Protein AF-A0A914QR48-F1 (afdb_monomer_lite)

Secondary structure (DSSP, 8-state):
-HHHHHHHHHHHHHHHTT--HHHHHHHHHHHHHH-GGGGSHHHHHHHHHHHHHHHHHHHHHGGGS-HHHHHHHHHHHHHHHHHHHHHHHHTSS-HHHHHHHHHHHHHHHT-

Radius of gyration: 13.58 Å; chains: 1; bounding box: 36×28×34 Å

Structure (mmCIF, N/CA/C/O backbone):
data_AF-A0A914QR48-F1
#
_entry.id   AF-A0A914QR48-F1
#
loop_
_atom_site.gro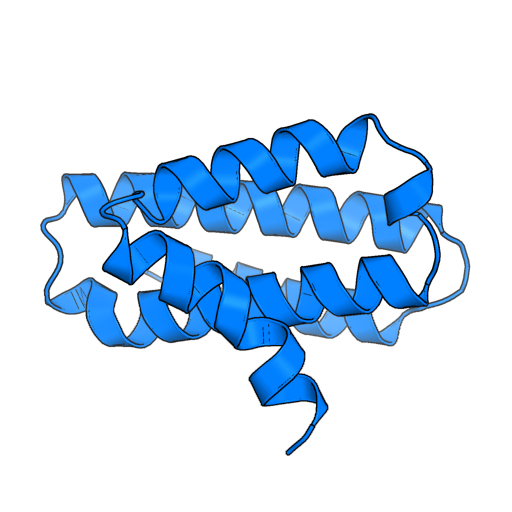up_PDB
_atom_site.id
_atom_site.type_symbol
_atom_site.label_atom_id
_atom_site.label_alt_id
_atom_site.label_comp_id
_atom_site.label_asym_id
_atom_site.label_entity_id
_atom_site.label_seq_id
_atom_site.pdbx_PDB_ins_code
_atom_site.Cartn_x
_atom_site.Cartn_y
_atom_site.Cartn_z
_atom_site.occupancy
_atom_site.B_iso_or_equiv
_atom_site.auth_seq_id
_atom_site.auth_comp_id
_atom_site.auth_asym_id
_atom_site.auth_atom_id
_atom_site.pdbx_PDB_model_num
ATOM 1 N N . MET A 1 1 ? -3.676 15.716 -10.922 1.00 49.81 1 MET A N 1
ATOM 2 C CA . MET A 1 1 ? -5.093 15.298 -10.796 1.00 49.81 1 MET A CA 1
ATOM 3 C C . MET A 1 1 ? -5.329 13.871 -11.302 1.00 49.81 1 MET A C 1
ATOM 5 O O . MET A 1 1 ? -5.950 13.108 -10.580 1.00 49.81 1 MET A O 1
ATOM 9 N N . SER A 1 2 ? -4.799 13.461 -12.466 1.00 61.50 2 SER A N 1
ATOM 10 C CA . SER A 1 2 ? -4.981 12.094 -13.006 1.00 61.50 2 SER A CA 1
ATOM 11 C C . SER A 1 2 ? -4.343 10.977 -12.163 1.00 61.50 2 SER A C 1
ATOM 13 O O . SER A 1 2 ? -4.967 9.944 -11.944 1.00 61.50 2 SER A O 1
ATOM 15 N N . GLU A 1 3 ? -3.131 11.182 -11.640 1.00 60.22 3 GLU A N 1
ATOM 16 C CA . GLU A 1 3 ? -2.409 10.148 -10.874 1.00 60.22 3 GLU A CA 1
ATOM 17 C C . GLU A 1 3 ? -3.015 9.861 -9.496 1.00 60.22 3 GLU A C 1
ATOM 19 O O . GLU A 1 3 ? -2.954 8.732 -9.018 1.00 60.22 3 GLU A O 1
ATOM 24 N N . GLN A 1 4 ? -3.633 10.866 -8.868 1.00 60.97 4 GLN A N 1
ATOM 25 C CA . GLN A 1 4 ? -4.330 10.703 -7.589 1.00 60.97 4 GLN A CA 1
ATOM 26 C C . GLN A 1 4 ? -5.573 9.830 -7.742 1.00 60.97 4 GLN A C 1
ATOM 28 O O . GLN A 1 4 ? -5.759 8.915 -6.950 1.00 60.97 4 GLN A O 1
ATOM 33 N N . ILE A 1 5 ? -6.370 10.071 -8.788 1.00 68.56 5 ILE A N 1
ATOM 34 C CA . ILE A 1 5 ? -7.561 9.269 -9.096 1.00 68.56 5 ILE A CA 1
ATOM 35 C C . ILE A 1 5 ? -7.155 7.827 -9.417 1.00 68.56 5 ILE A C 1
ATOM 37 O O . ILE A 1 5 ? -7.761 6.885 -8.913 1.00 68.56 5 ILE A O 1
ATOM 41 N N . ALA A 1 6 ? -6.089 7.650 -10.206 1.00 73.06 6 ALA A N 1
ATOM 42 C CA . ALA A 1 6 ? -5.558 6.327 -10.519 1.00 73.06 6 ALA A CA 1
ATOM 43 C C . ALA A 1 6 ? -5.085 5.577 -9.260 1.00 73.06 6 ALA A C 1
ATOM 45 O O . ALA A 1 6 ? -5.274 4.375 -9.163 1.00 73.06 6 ALA A O 1
ATOM 46 N N . ALA A 1 7 ? -4.513 6.267 -8.276 1.00 76.62 7 ALA A N 1
ATOM 47 C CA . ALA A 1 7 ? -4.026 5.640 -7.052 1.00 76.62 7 ALA A CA 1
ATOM 48 C C . ALA A 1 7 ? -5.115 5.358 -6.001 1.00 76.62 7 ALA A C 1
ATOM 50 O O . ALA A 1 7 ? -4.919 4.494 -5.148 1.00 76.62 7 ALA A O 1
ATOM 51 N N . SER A 1 8 ? -6.234 6.090 -6.029 1.00 82.00 8 SER A N 1
ATOM 52 C CA . SER A 1 8 ? -7.258 6.035 -4.978 1.00 82.00 8 SER A CA 1
ATOM 53 C C . SER A 1 8 ? -8.443 5.128 -5.299 1.00 82.00 8 SER A C 1
ATOM 55 O O . SER A 1 8 ? -9.082 4.642 -4.369 1.00 82.00 8 SER A O 1
ATOM 57 N N . TRP A 1 9 ? -8.757 4.883 -6.578 1.00 86.38 9 TRP A N 1
ATOM 58 C CA . TRP A 1 9 ? -9.992 4.172 -6.941 1.00 86.38 9 TRP A CA 1
ATOM 59 C C . TRP A 1 9 ? -10.051 2.750 -6.368 1.00 86.38 9 TRP A C 1
ATOM 61 O O . TRP A 1 9 ? -11.088 2.364 -5.840 1.00 86.38 9 TRP A O 1
ATOM 71 N N . LEU A 1 10 ? -8.952 1.985 -6.415 1.00 85.69 10 LEU A N 1
ATOM 72 C CA . LEU A 1 10 ? -8.941 0.606 -5.920 1.00 85.69 10 LEU A CA 1
ATOM 73 C C . LEU A 1 10 ? -9.115 0.546 -4.390 1.00 85.69 10 LEU A C 1
ATOM 75 O O . LEU A 1 10 ? -10.030 -0.143 -3.941 1.00 85.69 10 LEU A O 1
ATOM 79 N N . PRO A 1 11 ? -8.346 1.304 -3.577 1.00 87.62 11 PRO A N 1
ATOM 80 C CA . PRO A 1 11 ? -8.609 1.417 -2.142 1.00 87.62 11 PRO A CA 1
ATOM 81 C C . PRO A 1 11 ? -10.040 1.852 -1.806 1.00 87.62 11 PRO A C 1
ATOM 83 O O . PRO A 1 11 ? -10.638 1.296 -0.886 1.00 87.62 11 PRO A O 1
ATOM 86 N N . MET A 1 12 ? -10.602 2.808 -2.554 1.00 88.06 12 MET A N 1
ATOM 87 C CA . MET A 1 12 ? -11.969 3.288 -2.334 1.00 88.06 12 MET A CA 1
ATOM 88 C C . MET A 1 12 ? -13.011 2.205 -2.629 1.00 88.06 12 MET A C 1
ATOM 90 O O . MET A 1 12 ? -13.845 1.933 -1.773 1.00 88.06 12 MET A O 1
ATOM 94 N N . ILE A 1 13 ? -12.920 1.520 -3.774 1.00 89.19 13 ILE A N 1
ATOM 95 C CA . ILE A 1 13 ? -13.840 0.423 -4.115 1.00 89.19 13 ILE A CA 1
ATOM 96 C C . ILE A 1 13 ? -13.747 -0.708 -3.091 1.00 89.19 13 ILE A C 1
ATOM 98 O O . ILE A 1 13 ? -14.774 -1.247 -2.681 1.00 89.19 13 ILE A O 1
ATOM 102 N N . CYS A 1 14 ? -12.537 -1.072 -2.657 1.00 89.00 14 CYS A N 1
ATOM 103 C CA . CYS A 1 14 ? -12.355 -2.083 -1.619 1.00 89.00 14 CYS A CA 1
ATOM 104 C C . CYS A 1 14 ? -13.056 -1.675 -0.317 1.00 89.00 14 CYS A C 1
ATOM 106 O O . CYS A 1 14 ? -13.803 -2.479 0.239 1.00 89.00 14 CYS A O 1
ATOM 108 N N . LYS A 1 15 ? -12.875 -0.423 0.122 1.00 85.69 15 LYS A N 1
ATOM 109 C CA . LYS A 1 15 ? -13.525 0.131 1.318 1.00 85.69 15 LYS A CA 1
ATOM 110 C C . LYS A 1 15 ? -15.051 0.090 1.197 1.00 85.69 15 LYS A C 1
ATOM 112 O O . LYS A 1 15 ? -15.708 -0.429 2.097 1.00 85.69 15 LYS A O 1
ATOM 117 N N . ASP A 1 16 ? -15.597 0.540 0.069 1.00 88.81 16 ASP A N 1
ATOM 118 C CA . ASP A 1 16 ? -17.043 0.541 -0.202 1.00 88.81 16 ASP A CA 1
ATOM 119 C C . ASP A 1 16 ? -17.625 -0.880 -0.298 1.00 88.81 16 ASP A C 1
ATOM 121 O O . ASP A 1 16 ? -18.779 -1.114 0.052 1.00 88.81 16 ASP A O 1
ATOM 125 N N . SER A 1 17 ? -16.808 -1.851 -0.713 1.00 89.44 17 SER A N 1
ATOM 126 C CA . SER A 1 17 ? -17.172 -3.274 -0.782 1.00 89.44 17 SER A CA 1
ATOM 127 C C . SER A 1 17 ? -17.011 -4.012 0.555 1.00 89.44 17 SER A C 1
ATOM 129 O O . SER A 1 17 ? -17.193 -5.227 0.608 1.00 89.44 17 SER A O 1
ATOM 131 N N . GLY A 1 18 ? -16.629 -3.320 1.633 1.00 87.44 18 GLY A N 1
ATOM 132 C CA . GLY A 1 18 ? -16.400 -3.922 2.950 1.00 87.44 18 GLY A CA 1
ATOM 133 C C . GLY A 1 18 ? -15.089 -4.709 3.076 1.00 87.44 18 GLY A C 1
ATOM 134 O O . GLY A 1 18 ? -14.878 -5.398 4.074 1.00 87.44 18 GLY A O 1
ATOM 135 N N . ILE A 1 19 ? -14.187 -4.611 2.097 1.00 87.81 19 ILE A N 1
ATOM 136 C CA . ILE A 1 19 ? -12.848 -5.197 2.180 1.00 87.81 19 ILE A CA 1
ATOM 137 C C . ILE A 1 19 ? -12.005 -4.306 3.092 1.00 87.81 19 ILE A C 1
ATOM 139 O O . ILE A 1 19 ? -11.809 -3.118 2.827 1.00 87.81 19 ILE A O 1
ATOM 143 N N . SER A 1 20 ? -11.475 -4.886 4.169 1.00 85.94 20 SER A N 1
ATOM 144 C CA . SER A 1 20 ? -10.624 -4.138 5.090 1.00 85.94 20 SER A CA 1
ATOM 145 C C . SER A 1 20 ? -9.322 -3.705 4.409 1.00 85.94 20 SER A C 1
ATOM 147 O O . SER A 1 20 ? -8.729 -4.441 3.615 1.00 85.94 20 SER A O 1
ATOM 149 N N . LEU A 1 21 ? -8.824 -2.519 4.770 1.00 84.56 21 LEU A N 1
ATOM 150 C CA . LEU A 1 21 ? -7.522 -2.031 4.301 1.00 84.56 21 LEU A CA 1
ATOM 151 C C . LEU A 1 21 ? -6.394 -3.026 4.626 1.00 84.56 21 LEU A C 1
ATOM 153 O O . LEU A 1 21 ? -5.487 -3.208 3.821 1.00 84.56 21 LEU A O 1
ATOM 157 N N . ALA A 1 22 ? -6.480 -3.729 5.760 1.00 84.94 22 ALA A N 1
ATOM 158 C CA . ALA A 1 22 ? -5.527 -4.772 6.135 1.00 84.94 22 ALA A CA 1
ATOM 159 C C . ALA A 1 22 ? -5.512 -5.945 5.139 1.00 84.9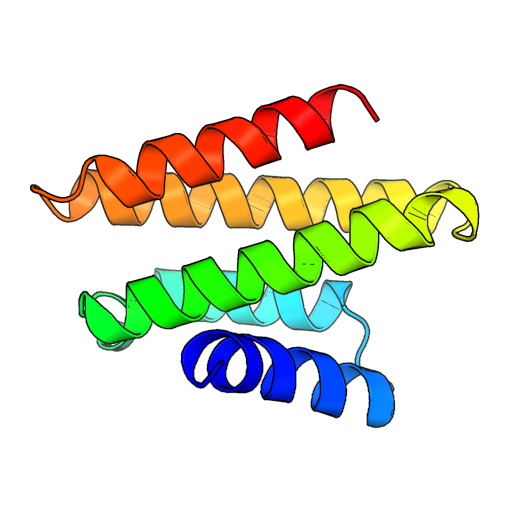4 22 ALA A C 1
ATOM 161 O O . ALA A 1 22 ? -4.436 -6.433 4.786 1.00 84.94 22 ALA A O 1
ATOM 162 N N . ALA A 1 23 ? -6.687 -6.383 4.672 1.00 87.19 23 ALA A N 1
ATOM 163 C CA . ALA A 1 23 ? -6.806 -7.436 3.666 1.00 87.19 23 ALA A CA 1
ATOM 164 C C . ALA A 1 23 ? -6.256 -6.972 2.311 1.00 87.19 23 ALA A C 1
ATOM 166 O O . ALA A 1 23 ? -5.475 -7.689 1.688 1.00 87.19 23 ALA A O 1
ATOM 167 N N . LEU A 1 24 ? -6.581 -5.744 1.893 1.00 88.12 24 LEU A N 1
ATOM 168 C CA . LEU A 1 24 ? -6.042 -5.155 0.666 1.00 88.12 24 LEU A CA 1
ATOM 169 C C . LEU A 1 24 ? -4.505 -5.087 0.696 1.00 88.12 24 LEU A C 1
ATOM 171 O O . LEU A 1 24 ? -3.850 -5.554 -0.233 1.00 88.12 24 LEU A O 1
ATOM 175 N N . LEU A 1 25 ? -3.925 -4.560 1.779 1.00 87.75 25 LEU A N 1
ATOM 176 C CA . LEU A 1 25 ? -2.472 -4.480 1.962 1.00 87.75 25 LEU A CA 1
ATOM 177 C C . LEU A 1 25 ? -1.814 -5.865 1.921 1.00 87.75 25 LEU A C 1
ATOM 179 O O . LEU A 1 25 ? -0.760 -6.026 1.308 1.00 87.75 25 LEU A O 1
ATOM 183 N N . HIS A 1 26 ? -2.447 -6.867 2.536 1.00 86.00 26 HIS A N 1
ATOM 184 C CA . HIS A 1 26 ? -1.959 -8.242 2.509 1.00 86.00 26 HIS A CA 1
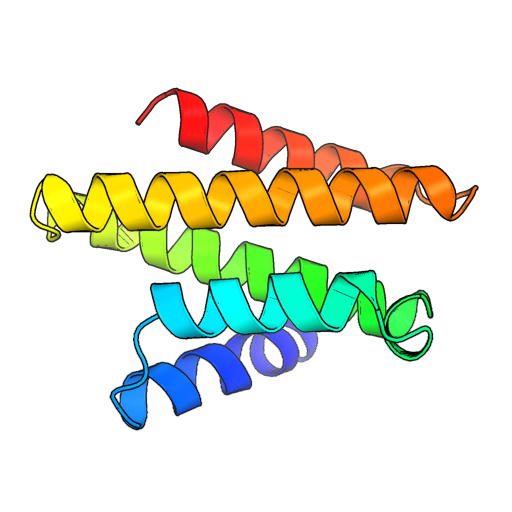ATOM 185 C C . HIS A 1 26 ? -1.918 -8.817 1.086 1.00 86.00 26 HIS A C 1
ATOM 187 O O . HIS A 1 26 ? -0.897 -9.388 0.702 1.00 86.00 26 HIS A O 1
ATOM 193 N N . HIS A 1 27 ? -2.979 -8.624 0.297 1.00 85.81 27 HIS A N 1
ATOM 194 C CA . HIS A 1 27 ? -3.021 -9.077 -1.094 1.00 85.81 27 HIS A CA 1
ATOM 195 C C . HIS A 1 27 ? -1.990 -8.360 -1.964 1.00 85.81 27 HIS A C 1
ATOM 197 O O . HIS A 1 27 ? -1.233 -9.022 -2.666 1.00 85.81 27 HIS A O 1
ATOM 203 N N . ILE A 1 28 ? -1.888 -7.029 -1.865 1.00 85.12 28 ILE A N 1
ATOM 204 C CA . ILE A 1 28 ? -0.879 -6.258 -2.609 1.00 85.12 28 ILE A CA 1
ATOM 205 C C . ILE A 1 28 ? 0.521 -6.796 -2.305 1.00 85.12 28 ILE A C 1
ATOM 207 O O . ILE A 1 28 ? 1.303 -7.031 -3.219 1.00 85.12 28 ILE A O 1
ATOM 211 N N . GLN A 1 29 ? 0.837 -7.026 -1.030 1.00 83.31 29 GLN A N 1
ATOM 212 C CA . GLN A 1 29 ? 2.146 -7.526 -0.624 1.00 83.31 29 GLN A CA 1
ATOM 213 C C . GLN A 1 29 ? 2.443 -8.937 -1.161 1.00 83.31 29 GLN A C 1
ATOM 215 O O . GLN A 1 29 ? 3.589 -9.219 -1.520 1.00 83.31 29 GLN A O 1
ATOM 220 N N . ALA A 1 30 ? 1.439 -9.819 -1.195 1.00 83.62 30 ALA A N 1
ATOM 221 C CA . ALA A 1 30 ? 1.580 -11.185 -1.693 1.00 83.62 30 ALA A CA 1
ATOM 222 C C . ALA A 1 30 ? 1.813 -11.219 -3.212 1.00 83.62 30 ALA A C 1
ATOM 224 O O . ALA A 1 30 ? 2.786 -11.822 -3.666 1.00 83.62 30 ALA A O 1
ATOM 225 N N . GLU A 1 31 ? 0.975 -10.512 -3.972 1.00 81.56 31 GLU A N 1
ATOM 226 C CA . GLU A 1 31 ? 1.029 -10.462 -5.439 1.00 81.56 31 GLU A CA 1
ATOM 227 C C . GLU A 1 31 ? 2.301 -9.768 -5.934 1.00 81.56 31 GLU A C 1
ATOM 229 O O . GLU A 1 31 ? 2.988 -10.246 -6.839 1.00 81.56 31 GLU A O 1
ATOM 234 N N . PHE A 1 32 ? 2.675 -8.663 -5.284 1.00 76.81 32 PHE A N 1
ATOM 235 C CA . PHE A 1 32 ? 3.812 -7.842 -5.690 1.00 76.81 32 PHE A CA 1
ATOM 236 C C . PHE A 1 32 ? 5.152 -8.590 -5.666 1.00 76.81 32 PHE A C 1
ATOM 238 O O . PHE A 1 32 ? 6.034 -8.308 -6.474 1.00 76.81 32 PHE A O 1
ATOM 245 N N . ARG A 1 33 ? 5.324 -9.557 -4.757 1.00 72.06 33 ARG A N 1
ATOM 246 C CA . ARG A 1 33 ? 6.571 -10.334 -4.665 1.00 72.06 33 ARG A CA 1
ATOM 247 C C . ARG A 1 33 ? 6.710 -11.387 -5.760 1.00 72.06 33 ARG A C 1
ATOM 249 O O . ARG A 1 33 ? 7.837 -11.747 -6.098 1.00 72.06 33 ARG A O 1
ATOM 256 N N . GLN A 1 34 ? 5.596 -11.914 -6.255 1.00 78.06 34 GLN A N 1
ATOM 257 C CA . GLN A 1 34 ? 5.594 -13.117 -7.086 1.00 78.06 34 GLN A CA 1
ATOM 258 C C . GLN A 1 34 ? 5.429 -12.805 -8.572 1.00 78.06 34 GLN A C 1
ATOM 260 O O . GLN A 1 34 ? 6.030 -13.496 -9.392 1.00 78.06 34 GLN A O 1
ATOM 265 N N . ASP A 1 35 ? 4.667 -11.767 -8.922 1.00 82.06 35 ASP A N 1
ATOM 266 C CA . ASP A 1 35 ? 4.323 -11.479 -10.314 1.00 82.06 35 ASP A CA 1
ATOM 267 C C . ASP A 1 35 ? 5.282 -10.445 -10.959 1.00 82.06 35 ASP A C 1
ATOM 269 O O . ASP A 1 35 ? 5.330 -9.281 -10.537 1.00 82.06 35 ASP A O 1
ATOM 273 N N . PRO A 1 36 ? 6.037 -10.824 -12.016 1.00 80.75 36 PRO A N 1
ATOM 274 C CA . PRO A 1 36 ? 6.905 -9.918 -12.770 1.00 80.75 36 PRO A CA 1
ATOM 275 C C . PRO A 1 36 ? 6.193 -8.704 -13.380 1.00 80.75 36 PRO A C 1
ATOM 277 O O . PRO A 1 36 ? 6.852 -7.697 -13.644 1.00 80.75 36 PRO A O 1
ATOM 280 N N . PHE A 1 37 ? 4.875 -8.764 -13.594 1.00 83.38 37 PHE A N 1
ATOM 281 C CA . PHE A 1 37 ? 4.062 -7.644 -14.079 1.00 83.38 37 PHE A CA 1
ATOM 282 C C . PHE A 1 37 ? 4.308 -6.361 -13.273 1.00 83.38 37 PHE A C 1
ATOM 284 O O . PHE A 1 37 ? 4.461 -5.265 -13.836 1.00 83.38 37 PHE A O 1
ATOM 291 N N . TRP A 1 38 ? 4.426 -6.505 -11.951 1.00 79.31 38 TRP A N 1
ATOM 292 C CA . TRP A 1 38 ? 4.605 -5.385 -11.034 1.00 79.31 38 TRP A CA 1
ATOM 293 C C . TRP A 1 38 ? 6.012 -4.787 -11.033 1.00 79.31 38 TRP A C 1
ATOM 295 O O . TRP A 1 38 ? 6.204 -3.686 -10.519 1.00 79.31 38 TRP A O 1
ATOM 305 N N . ARG A 1 39 ? 6.985 -5.462 -11.654 1.00 76.81 39 ARG A N 1
ATOM 306 C CA . ARG A 1 39 ? 8.363 -4.971 -11.808 1.00 76.81 39 ARG A CA 1
ATOM 307 C C . ARG A 1 39 ? 8.524 -4.020 -12.992 1.00 76.81 39 ARG A C 1
ATOM 309 O O . ARG A 1 39 ? 9.623 -3.577 -13.281 1.00 76.81 39 ARG A O 1
ATOM 316 N N . SER A 1 40 ? 7.463 -3.693 -13.726 1.00 82.94 40 SER A N 1
ATOM 317 C CA . SER A 1 40 ? 7.558 -2.614 -14.712 1.00 82.94 40 SER A CA 1
ATOM 318 C C . SER A 1 40 ? 7.509 -1.247 -14.003 1.00 82.94 40 SER A C 1
ATOM 320 O O . SER A 1 40 ? 6.677 -1.061 -13.110 1.00 82.94 40 SER A O 1
ATOM 322 N N . PRO A 1 41 ? 8.325 -0.247 -14.401 1.00 79.75 41 PRO A N 1
ATOM 323 C CA . PRO A 1 41 ? 8.385 1.045 -13.706 1.00 79.75 41 PRO A CA 1
ATOM 324 C C . PRO A 1 41 ? 7.022 1.732 -13.542 1.00 79.75 41 PRO A C 1
ATOM 326 O O . PRO A 1 41 ? 6.739 2.335 -12.510 1.00 79.75 41 PRO A O 1
ATOM 329 N N . ARG A 1 42 ? 6.142 1.602 -14.543 1.00 82.56 42 ARG A N 1
ATOM 330 C CA . ARG A 1 42 ? 4.792 2.178 -14.511 1.00 82.56 42 ARG A CA 1
ATOM 331 C C . ARG A 1 42 ? 3.894 1.510 -13.466 1.00 82.56 42 ARG A C 1
ATOM 333 O O . ARG A 1 42 ? 3.172 2.216 -12.767 1.00 82.56 42 ARG A O 1
ATOM 340 N N . GLN A 1 43 ? 3.935 0.182 -13.354 1.00 84.06 43 GLN A N 1
ATOM 341 C CA . GLN A 1 43 ? 3.110 -0.547 -12.386 1.00 84.06 43 GLN A CA 1
ATOM 342 C C . GLN A 1 43 ? 3.649 -0.406 -10.965 1.00 84.06 43 GLN A C 1
ATOM 344 O O . GLN A 1 43 ? 2.881 -0.220 -10.022 1.00 84.06 43 GLN A O 1
ATOM 349 N N . LEU A 1 44 ? 4.973 -0.374 -10.822 1.00 79.81 44 LEU A N 1
ATOM 350 C CA . LEU A 1 44 ? 5.622 -0.055 -9.560 1.00 79.81 44 LEU A CA 1
ATOM 351 C C . LEU A 1 44 ? 5.216 1.340 -9.065 1.00 79.81 44 LEU A C 1
ATOM 353 O O . LEU A 1 44 ? 4.809 1.500 -7.916 1.00 79.81 44 LEU A O 1
ATOM 357 N N . GLN A 1 45 ? 5.236 2.345 -9.946 1.00 81.25 45 GLN A N 1
ATOM 358 C CA . GLN A 1 45 ? 4.794 3.700 -9.611 1.00 81.25 45 GLN A CA 1
ATOM 359 C C . GLN A 1 45 ? 3.317 3.745 -9.193 1.00 81.25 45 GLN A C 1
ATOM 361 O O . GLN A 1 45 ? 2.961 4.478 -8.267 1.00 81.25 45 GLN A O 1
ATOM 366 N N . TYR A 1 46 ? 2.464 2.951 -9.845 1.00 84.44 46 TYR A N 1
ATOM 367 C CA . TYR A 1 46 ? 1.057 2.816 -9.478 1.00 84.44 46 TYR A CA 1
ATOM 368 C C . TYR A 1 46 ? 0.893 2.268 -8.055 1.00 84.44 46 TYR A C 1
ATOM 370 O O . TYR A 1 46 ? 0.225 2.906 -7.238 1.00 84.44 46 TYR A O 1
ATOM 378 N N . ILE A 1 47 ? 1.552 1.150 -7.722 1.00 85.50 47 ILE A N 1
ATOM 379 C CA . ILE A 1 47 ? 1.482 0.576 -6.369 1.00 85.50 47 ILE A CA 1
ATOM 380 C C . ILE A 1 47 ? 2.039 1.554 -5.336 1.00 85.50 47 ILE A C 1
ATOM 382 O O . ILE A 1 47 ? 1.435 1.730 -4.281 1.00 85.50 47 ILE A O 1
ATOM 386 N N . ILE A 1 48 ? 3.148 2.233 -5.631 1.00 84.25 48 ILE A N 1
ATOM 387 C CA . ILE A 1 48 ? 3.727 3.227 -4.720 1.00 84.25 48 ILE A CA 1
ATOM 388 C C . ILE A 1 48 ? 2.733 4.359 -4.448 1.00 84.25 48 ILE A C 1
ATOM 390 O O . ILE A 1 48 ? 2.571 4.776 -3.301 1.00 84.25 48 ILE A O 1
ATOM 394 N N . ASN A 1 49 ? 2.044 4.860 -5.473 1.00 85.38 49 ASN A N 1
ATOM 395 C CA . ASN A 1 49 ? 1.053 5.918 -5.292 1.00 85.38 49 ASN A CA 1
ATOM 396 C C . ASN A 1 49 ? -0.169 5.426 -4.505 1.00 85.38 49 ASN A C 1
ATOM 398 O O . ASN A 1 49 ? -0.666 6.154 -3.644 1.00 85.38 49 ASN A O 1
ATOM 402 N N . MET A 1 50 ? -0.614 4.193 -4.747 1.00 87.69 50 MET A N 1
ATOM 403 C CA . MET A 1 50 ? -1.695 3.560 -3.991 1.00 87.69 50 MET A CA 1
ATOM 404 C C . MET A 1 50 ? -1.315 3.358 -2.516 1.00 87.69 50 MET A C 1
ATOM 406 O O . MET A 1 50 ? -2.090 3.700 -1.627 1.00 87.69 50 MET A O 1
ATOM 410 N N . ALA A 1 51 ? -0.100 2.885 -2.238 1.00 86.75 51 ALA A N 1
ATOM 411 C CA . ALA A 1 51 ? 0.422 2.739 -0.883 1.00 86.75 51 ALA A CA 1
ATOM 412 C C . ALA A 1 51 ? 0.466 4.094 -0.157 1.00 86.75 51 ALA A C 1
ATOM 414 O O . ALA A 1 51 ? -0.055 4.215 0.947 1.00 86.75 51 ALA A O 1
ATOM 415 N N . LYS A 1 52 ? 0.972 5.150 -0.814 1.00 85.06 52 LYS A N 1
ATOM 416 C CA . LYS A 1 52 ? 0.952 6.525 -0.277 1.00 85.06 52 LYS A CA 1
ATOM 417 C C . LYS A 1 52 ? -0.462 7.010 0.043 1.00 85.06 52 LYS A C 1
ATOM 419 O O . LYS A 1 52 ? -0.650 7.706 1.037 1.00 85.06 52 LYS A O 1
ATOM 424 N N . PHE A 1 53 ? -1.442 6.681 -0.797 1.00 87.00 53 PHE A N 1
ATOM 425 C CA . PHE A 1 53 ? -2.841 7.016 -0.538 1.00 87.00 53 PHE A CA 1
ATOM 426 C C . PHE A 1 53 ? -3.355 6.304 0.718 1.00 87.00 53 PHE A C 1
ATOM 428 O O . PHE A 1 53 ? -3.874 6.966 1.612 1.00 87.00 53 PHE A O 1
ATOM 435 N N . ILE A 1 54 ? -3.137 4.989 0.821 1.00 87.06 54 ILE A N 1
ATOM 436 C CA . ILE A 1 54 ? -3.533 4.192 1.991 1.00 87.06 54 ILE A CA 1
ATOM 437 C C . ILE A 1 54 ? -2.873 4.725 3.268 1.00 87.06 54 ILE A C 1
ATOM 439 O O . ILE A 1 54 ? -3.543 4.860 4.288 1.00 87.06 54 ILE A O 1
ATOM 443 N N . PHE A 1 55 ? -1.586 5.085 3.218 1.00 86.75 55 PHE A N 1
ATOM 444 C CA . PHE A 1 55 ? -0.886 5.648 4.375 1.00 86.75 55 PHE A CA 1
ATOM 445 C C . PHE A 1 55 ? -1.480 6.982 4.796 1.00 86.75 55 PHE A C 1
ATOM 447 O O . PHE A 1 55 ? -1.717 7.182 5.979 1.00 86.75 55 PHE A O 1
ATOM 454 N N . LYS A 1 56 ? -1.791 7.872 3.851 1.00 85.31 56 LYS A N 1
ATOM 455 C CA . LYS A 1 56 ? -2.463 9.137 4.173 1.00 85.31 56 LYS A CA 1
ATOM 456 C C . LYS A 1 56 ? -3.846 8.921 4.784 1.00 85.31 56 LYS A C 1
ATOM 458 O O . LYS A 1 56 ? -4.170 9.599 5.753 1.00 85.31 56 LYS A O 1
ATOM 463 N N . ASP A 1 57 ? -4.636 7.989 4.251 1.00 85.38 57 ASP A N 1
ATOM 464 C CA . ASP A 1 57 ? -5.952 7.647 4.813 1.00 85.38 57 ASP A CA 1
ATOM 465 C C . ASP A 1 57 ? -5.800 7.137 6.254 1.00 85.38 57 ASP A C 1
ATOM 467 O O . ASP A 1 57 ? -6.440 7.649 7.171 1.00 85.38 57 ASP A O 1
ATOM 471 N N . PHE A 1 58 ? -4.850 6.224 6.485 1.00 87.12 58 PHE A N 1
ATOM 472 C CA . PHE A 1 58 ? -4.521 5.736 7.823 1.00 87.12 58 PHE A CA 1
ATOM 473 C C . PHE A 1 58 ? -4.080 6.860 8.767 1.00 87.12 58 PHE A C 1
ATOM 475 O O . PHE A 1 58 ? -4.616 6.970 9.864 1.00 87.12 58 PHE A O 1
ATOM 482 N N . MET A 1 59 ? -3.154 7.725 8.348 1.00 85.50 59 MET A N 1
ATOM 483 C CA . MET A 1 59 ? -2.657 8.837 9.166 1.00 85.50 59 MET A CA 1
ATOM 484 C C . MET A 1 59 ? -3.769 9.797 9.597 1.00 85.50 59 MET A C 1
ATOM 486 O O . MET A 1 59 ? -3.711 10.340 10.701 1.00 85.50 59 MET A O 1
ATOM 490 N N . ASN A 1 60 ? -4.777 9.991 8.745 1.00 87.50 60 ASN A N 1
ATOM 491 C CA . ASN A 1 60 ? -5.922 10.853 9.026 1.00 87.50 60 ASN A CA 1
ATOM 492 C C . ASN A 1 60 ? -6.935 10.194 9.976 1.00 87.50 60 ASN A C 1
ATOM 494 O O . ASN A 1 60 ? -7.550 10.882 10.795 1.00 87.50 60 ASN A O 1
ATOM 498 N N . ASP A 1 61 ? -7.109 8.874 9.883 1.00 86.88 61 ASP A N 1
ATOM 499 C CA . ASP A 1 61 ? -8.154 8.146 10.608 1.00 86.88 61 ASP A CA 1
ATOM 500 C C . ASP A 1 61 ? -7.655 7.363 11.834 1.00 86.88 61 ASP A C 1
ATOM 502 O O . ASP A 1 61 ? -8.468 6.951 12.660 1.00 86.88 61 ASP A O 1
ATOM 506 N N . GLN A 1 62 ? -6.343 7.215 12.030 1.00 83.44 62 GLN A N 1
ATOM 507 C CA . GLN A 1 62 ? -5.734 6.435 13.121 1.00 83.44 62 GLN A CA 1
ATOM 508 C C . GLN A 1 62 ? -6.225 6.805 14.529 1.00 83.44 62 GLN A C 1
ATOM 510 O O . GLN A 1 62 ? -6.312 5.940 15.396 1.00 83.44 62 GLN A O 1
ATOM 515 N N . ASN A 1 63 ? -6.578 8.073 14.770 1.00 87.00 63 ASN A N 1
ATOM 516 C CA . ASN A 1 63 ? -7.066 8.544 16.072 1.00 87.00 63 ASN A CA 1
ATOM 517 C C . ASN A 1 63 ? -8.511 8.109 16.356 1.00 87.00 63 ASN A C 1
ATOM 519 O O . ASN A 1 63 ? -8.966 8.181 17.494 1.00 87.00 63 ASN A O 1
ATOM 523 N N . LYS A 1 64 ? -9.235 7.671 15.321 1.00 88.00 64 LYS A N 1
ATOM 524 C CA . LYS A 1 64 ? -10.603 7.145 15.403 1.00 88.00 64 LYS A CA 1
ATOM 525 C C . LYS A 1 64 ? -10.619 5.616 15.505 1.00 88.00 64 LYS A C 1
ATOM 527 O O . LYS A 1 64 ? -11.671 5.037 15.760 1.00 88.00 64 LYS A O 1
ATOM 532 N N . MET A 1 65 ? -9.478 4.963 15.278 1.00 87.50 65 MET A N 1
ATOM 533 C CA . MET A 1 65 ? -9.334 3.511 15.344 1.00 87.50 65 MET A CA 1
ATOM 534 C C . MET A 1 65 ? -9.077 3.060 16.782 1.00 87.50 65 MET A C 1
ATOM 536 O O . MET A 1 65 ? -8.425 3.753 17.565 1.00 87.50 65 MET A O 1
ATOM 540 N N . ASN A 1 66 ? -9.553 1.863 17.129 1.00 90.75 66 ASN A N 1
ATOM 541 C CA . ASN A 1 66 ? -9.134 1.233 18.376 1.00 90.75 66 ASN A CA 1
ATOM 542 C C . ASN A 1 66 ? -7.640 0.851 18.302 1.00 90.75 66 ASN A C 1
ATOM 544 O O . ASN A 1 66 ? -7.053 0.725 17.225 1.00 90.75 66 ASN A O 1
ATOM 548 N N . HIS A 1 67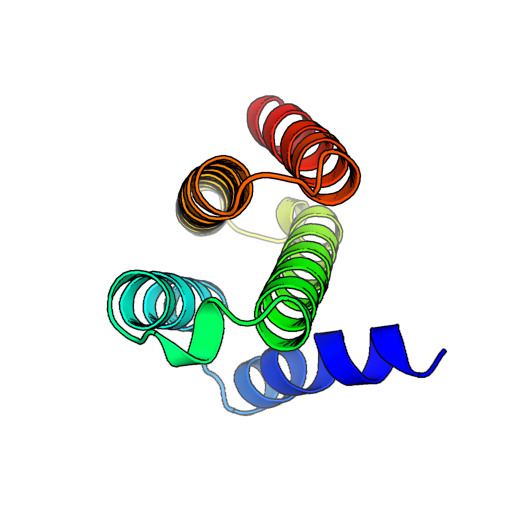 ? -7.017 0.666 19.467 1.00 87.31 67 HIS A N 1
ATOM 549 C CA . HIS A 1 67 ? -5.578 0.417 19.557 1.00 87.31 67 HIS A CA 1
ATOM 550 C C . HIS A 1 67 ? -5.132 -0.838 18.784 1.00 87.31 67 HIS A C 1
ATOM 552 O O . HIS A 1 67 ? -4.077 -0.829 18.153 1.00 87.31 67 HIS A O 1
ATOM 558 N N . SER A 1 68 ? -5.930 -1.908 18.832 1.00 88.31 68 SER A N 1
ATOM 559 C CA . SER A 1 68 ? -5.624 -3.182 18.173 1.00 88.31 68 SER A CA 1
ATOM 560 C C . SER A 1 68 ? -5.568 -3.023 16.653 1.00 88.31 68 SER A C 1
ATOM 562 O O . SER A 1 68 ? -4.551 -3.329 16.034 1.00 88.31 68 SER A O 1
ATOM 564 N N . ASP A 1 69 ? -6.623 -2.467 16.061 1.00 85.69 69 ASP A N 1
ATOM 565 C CA . ASP A 1 69 ? -6.740 -2.268 14.616 1.00 85.69 69 ASP A CA 1
ATOM 566 C C . ASP A 1 69 ? -5.689 -1.287 14.105 1.00 85.69 69 ASP A C 1
ATOM 568 O O . ASP A 1 69 ? -5.074 -1.522 13.063 1.00 85.69 69 ASP A O 1
ATOM 572 N N . ARG A 1 70 ? -5.409 -0.228 14.875 1.00 88.25 70 ARG A N 1
ATOM 573 C CA . ARG A 1 70 ? -4.336 0.721 14.566 1.00 88.25 70 ARG A CA 1
ATOM 574 C C . ARG A 1 70 ? -2.972 0.033 14.515 1.00 88.25 70 ARG A C 1
ATOM 576 O O . ARG A 1 70 ? -2.214 0.276 13.580 1.00 88.25 70 ARG A O 1
ATOM 583 N N . SER A 1 71 ? -2.667 -0.826 15.490 1.00 88.56 71 SER A N 1
ATOM 584 C CA . SER A 1 71 ? -1.398 -1.563 15.546 1.00 88.56 71 SER A CA 1
ATOM 585 C C . SER A 1 71 ? -1.254 -2.521 14.364 1.00 88.56 71 SER A C 1
ATOM 587 O O . SER A 1 71 ? -0.233 -2.507 13.680 1.00 88.56 71 SER A O 1
ATOM 589 N N . VAL A 1 72 ? -2.301 -3.300 14.069 1.00 89.00 72 VAL A N 1
ATOM 590 C CA . VAL A 1 72 ? -2.308 -4.239 12.937 1.00 89.00 72 VAL A CA 1
ATOM 591 C C . VAL A 1 72 ? -2.132 -3.498 11.613 1.00 89.00 72 VAL A C 1
ATOM 593 O O . VAL A 1 72 ? -1.325 -3.908 10.778 1.00 89.00 72 VAL A O 1
ATOM 596 N N . LEU A 1 73 ? -2.856 -2.395 11.404 1.00 87.62 73 LEU A N 1
ATOM 597 C CA . LEU A 1 73 ? -2.752 -1.642 10.157 1.00 87.62 73 LEU A CA 1
ATOM 598 C C . LEU A 1 73 ? -1.386 -0.965 10.018 1.00 87.62 73 LEU A C 1
ATOM 600 O O . LEU A 1 73 ? -0.801 -1.021 8.939 1.00 87.62 73 LEU A O 1
ATOM 604 N N . LYS A 1 74 ? -0.837 -0.409 11.108 1.00 89.38 74 LYS A N 1
ATOM 605 C CA . LYS A 1 74 ? 0.526 0.139 11.143 1.00 89.38 74 LYS A CA 1
ATOM 606 C C . LYS A 1 74 ? 1.552 -0.907 10.703 1.00 89.38 74 LYS A C 1
ATOM 608 O O . LYS A 1 74 ? 2.362 -0.627 9.821 1.00 89.38 74 LYS A O 1
ATOM 613 N N . GLU A 1 75 ? 1.502 -2.114 11.264 1.00 89.75 75 GLU A N 1
ATOM 614 C CA . GLU A 1 75 ? 2.418 -3.199 10.893 1.00 89.75 75 GLU A CA 1
ATOM 615 C C . GLU A 1 75 ? 2.285 -3.593 9.418 1.00 89.75 75 GLU A C 1
ATOM 617 O O . GLU A 1 75 ? 3.292 -3.762 8.729 1.00 89.75 75 GLU A O 1
ATOM 622 N N . LYS A 1 76 ? 1.055 -3.690 8.896 1.00 88.88 76 LYS A N 1
ATOM 623 C CA . LYS A 1 76 ? 0.816 -3.984 7.473 1.00 88.88 76 LYS A CA 1
ATOM 624 C C . LYS A 1 76 ? 1.355 -2.880 6.564 1.00 88.88 76 LYS A C 1
ATOM 626 O O . LYS A 1 76 ? 1.967 -3.189 5.543 1.00 88.88 76 LYS A O 1
ATOM 631 N N . CYS A 1 77 ? 1.179 -1.616 6.946 1.00 88.94 77 CYS A N 1
ATOM 632 C CA . CYS A 1 77 ? 1.723 -0.476 6.217 1.00 88.94 77 CYS A CA 1
ATOM 633 C C . CYS A 1 77 ? 3.255 -0.514 6.178 1.00 88.94 77 CYS A C 1
ATOM 635 O O . CYS A 1 77 ? 3.835 -0.450 5.096 1.00 88.94 77 CYS A O 1
ATOM 637 N N . LEU A 1 78 ? 3.907 -0.700 7.331 1.00 88.88 78 LEU A N 1
ATOM 638 C CA . LEU A 1 78 ? 5.366 -0.822 7.421 1.00 88.88 78 LEU A CA 1
ATOM 639 C C . LEU A 1 78 ? 5.888 -1.998 6.586 1.00 88.88 78 LEU A C 1
ATOM 641 O O . LEU A 1 78 ? 6.828 -1.839 5.812 1.00 88.88 78 LEU A O 1
ATOM 645 N N . SER A 1 79 ? 5.234 -3.158 6.675 1.00 87.88 79 SER A N 1
ATOM 646 C CA . SER A 1 79 ? 5.620 -4.349 5.913 1.00 87.88 79 SER A CA 1
ATOM 647 C C . SER A 1 79 ? 5.535 -4.131 4.398 1.00 87.88 79 SER A C 1
ATOM 649 O O . SER A 1 79 ? 6.423 -4.564 3.656 1.00 87.88 79 SER A O 1
ATOM 651 N N . LEU A 1 80 ? 4.501 -3.421 3.931 1.00 87.25 80 LEU A N 1
ATOM 652 C CA . LEU A 1 80 ? 4.370 -3.048 2.525 1.00 87.25 80 LEU A CA 1
ATOM 653 C C . LEU A 1 80 ? 5.461 -2.055 2.099 1.00 87.25 80 LEU A C 1
ATOM 655 O O . LEU A 1 80 ? 6.042 -2.231 1.030 1.00 87.25 80 LEU A O 1
ATOM 659 N N . ILE A 1 81 ? 5.771 -1.046 2.922 1.00 86.88 81 ILE A N 1
ATOM 660 C CA . ILE A 1 81 ? 6.837 -0.074 2.628 1.00 86.88 81 ILE A CA 1
ATOM 661 C C . ILE A 1 81 ? 8.173 -0.781 2.432 1.00 86.88 81 ILE A C 1
ATOM 663 O O . ILE A 1 81 ? 8.816 -0.571 1.404 1.00 86.88 81 ILE A O 1
ATOM 667 N N . SER A 1 82 ? 8.560 -1.660 3.358 1.00 85.62 82 SER A N 1
ATOM 668 C CA . SER A 1 82 ? 9.817 -2.402 3.248 1.00 85.62 82 SER A CA 1
ATOM 669 C C . SER A 1 82 ? 9.849 -3.282 1.995 1.00 85.62 82 SER A C 1
ATOM 671 O O . SER A 1 82 ? 10.860 -3.338 1.301 1.00 85.62 82 SER A O 1
ATOM 673 N N . ALA A 1 83 ? 8.733 -3.939 1.652 1.00 84.12 83 ALA A N 1
ATOM 674 C CA . ALA A 1 83 ? 8.650 -4.749 0.437 1.00 84.12 83 ALA A CA 1
ATOM 675 C C . ALA A 1 83 ? 8.796 -3.909 -0.847 1.00 84.12 83 ALA A C 1
ATOM 677 O O . ALA A 1 83 ? 9.435 -4.356 -1.802 1.00 84.12 83 ALA A O 1
ATOM 678 N N . LEU A 1 84 ? 8.225 -2.701 -0.870 1.00 84.38 84 LEU A N 1
ATOM 679 C CA . LEU A 1 84 ? 8.341 -1.772 -1.995 1.00 84.38 84 LEU A CA 1
ATOM 680 C C . LEU A 1 84 ? 9.752 -1.196 -2.116 1.00 84.38 84 LEU A C 1
ATOM 682 O O . LEU A 1 84 ? 10.277 -1.142 -3.223 1.00 84.38 84 LEU A O 1
ATOM 686 N N . GLN A 1 85 ? 10.378 -0.805 -1.004 1.00 82.56 85 GLN A N 1
ATOM 687 C CA . GLN A 1 85 ? 11.752 -0.297 -0.992 1.00 82.56 85 GLN A CA 1
ATOM 688 C C . GLN A 1 85 ? 12.734 -1.326 -1.559 1.00 82.56 85 GLN A C 1
ATOM 690 O O . GLN A 1 85 ? 13.482 -0.983 -2.469 1.00 82.56 85 GLN A O 1
ATOM 695 N N . LEU A 1 86 ? 12.667 -2.583 -1.099 1.00 80.12 86 LEU A N 1
ATOM 696 C CA . LEU A 1 86 ? 13.523 -3.665 -1.601 1.00 80.12 86 LEU A CA 1
ATOM 697 C C . LEU A 1 86 ? 13.386 -3.842 -3.117 1.00 80.12 86 LEU A C 1
ATOM 699 O O . LEU A 1 86 ? 14.383 -3.867 -3.829 1.00 80.12 86 LEU A O 1
ATOM 703 N N . ASN A 1 87 ? 12.154 -3.879 -3.633 1.00 78.25 87 ASN A N 1
ATOM 704 C CA . ASN A 1 87 ? 11.935 -4.020 -5.074 1.00 78.25 87 ASN A CA 1
ATOM 705 C C . ASN A 1 87 ? 12.442 -2.807 -5.869 1.00 78.25 87 ASN A C 1
ATOM 707 O O . ASN A 1 87 ? 12.986 -2.976 -6.956 1.00 78.25 87 ASN A O 1
ATOM 711 N N . VAL A 1 88 ? 12.285 -1.580 -5.359 1.00 78.69 88 VAL A N 1
ATOM 712 C CA . VAL A 1 88 ? 12.812 -0.384 -6.041 1.00 78.69 88 VAL A CA 1
ATOM 713 C C . VAL A 1 88 ? 14.347 -0.385 -6.043 1.00 78.69 88 VAL A C 1
ATOM 715 O O . VAL A 1 88 ? 14.949 -0.004 -7.046 1.00 78.69 88 VAL A O 1
ATOM 718 N N . GLU A 1 89 ? 14.981 -0.819 -4.950 1.00 77.00 89 GLU A N 1
ATOM 719 C CA . GLU A 1 89 ? 16.442 -0.941 -4.844 1.00 77.00 89 GLU A CA 1
ATOM 720 C C . GLU A 1 89 ? 16.995 -2.010 -5.804 1.00 77.00 89 GLU A C 1
ATOM 722 O O . GLU A 1 89 ? 17.988 -1.758 -6.490 1.00 77.00 89 GLU A O 1
ATOM 727 N N . GLU A 1 90 ? 16.312 -3.152 -5.936 1.00 73.69 90 GLU A N 1
ATOM 728 C CA . GLU A 1 90 ? 16.645 -4.216 -6.899 1.00 73.69 90 GLU A CA 1
ATOM 729 C C . GLU A 1 90 ? 16.513 -3.767 -8.366 1.00 73.69 90 GLU A C 1
ATOM 731 O O . GLU A 1 90 ? 17.212 -4.272 -9.244 1.00 73.69 90 GLU A O 1
ATOM 736 N N . MET A 1 91 ? 15.651 -2.789 -8.654 1.00 70.38 91 MET A N 1
ATOM 737 C CA . MET A 1 91 ? 15.368 -2.319 -10.013 1.00 70.38 91 MET A CA 1
ATOM 738 C C . MET A 1 91 ? 16.406 -1.353 -10.620 1.00 70.38 91 MET A C 1
ATOM 740 O O . MET A 1 91 ? 16.135 -0.800 -11.681 1.00 70.38 91 MET A O 1
ATOM 744 N N . HIS A 1 92 ? 17.584 -1.160 -10.007 1.00 54.72 92 HIS A N 1
ATOM 745 C CA . HIS A 1 92 ? 18.716 -0.354 -10.510 1.00 54.72 92 HIS A CA 1
ATOM 746 C C . HIS A 1 92 ? 18.324 0.908 -11.317 1.00 54.72 92 HIS A C 1
ATOM 748 O O . HIS A 1 92 ? 18.275 0.891 -12.545 1.00 54.72 92 HIS A O 1
ATOM 754 N N . GLY A 1 93 ? 18.135 2.050 -10.639 1.00 55.09 93 GLY A N 1
ATOM 755 C CA . GLY A 1 93 ? 18.153 3.362 -11.315 1.00 55.09 93 GLY A CA 1
ATOM 756 C C . GLY A 1 93 ? 17.116 4.396 -10.880 1.00 55.09 93 GLY A C 1
ATOM 757 O O . GLY A 1 93 ? 17.128 5.502 -11.415 1.00 55.09 93 GLY A O 1
ATOM 758 N N . ILE A 1 94 ? 16.240 4.095 -9.914 1.00 54.81 94 ILE A N 1
ATOM 759 C CA . ILE A 1 94 ? 15.196 5.037 -9.481 1.00 54.81 94 ILE A CA 1
ATOM 760 C C . ILE A 1 94 ? 15.360 5.379 -7.991 1.00 54.81 94 ILE A C 1
ATOM 762 O O . ILE A 1 94 ? 14.822 4.712 -7.116 1.00 54.81 94 ILE A O 1
ATOM 766 N N . SER A 1 95 ? 16.113 6.439 -7.682 1.00 57.88 95 SER A N 1
ATOM 767 C CA . SER A 1 95 ? 16.376 6.883 -6.298 1.00 57.88 95 SER A CA 1
ATOM 768 C C . SER A 1 95 ? 15.206 7.644 -5.655 1.00 57.88 95 SER A C 1
ATOM 770 O O . SER A 1 95 ? 15.019 7.598 -4.440 1.00 57.88 95 SER A O 1
ATOM 772 N N . SER A 1 96 ? 14.395 8.335 -6.462 1.00 59.75 96 SER A N 1
ATOM 773 C CA . SER A 1 96 ? 13.319 9.225 -5.993 1.00 59.75 96 SER A CA 1
ATOM 774 C C . SER A 1 96 ? 12.131 8.518 -5.297 1.00 59.75 96 SER A C 1
ATOM 776 O O . SER A 1 96 ? 11.626 9.046 -4.305 1.00 59.75 96 SER A O 1
ATOM 778 N N . PRO A 1 97 ? 11.667 7.329 -5.731 1.00 64.69 97 PRO A N 1
ATOM 779 C CA . PRO A 1 97 ? 10.593 6.616 -5.044 1.00 64.69 97 PRO A CA 1
ATOM 780 C C . PRO A 1 97 ? 11.028 6.035 -3.693 1.00 64.69 97 PRO A C 1
ATOM 782 O O . PRO A 1 97 ? 10.220 6.014 -2.766 1.00 64.69 97 PRO A O 1
ATOM 785 N N . VAL A 1 98 ? 12.297 5.626 -3.556 1.00 68.31 98 VAL A N 1
ATOM 786 C CA . VAL A 1 98 ? 12.851 5.081 -2.302 1.00 68.31 98 VAL A CA 1
ATOM 787 C C . VAL A 1 98 ? 12.843 6.134 -1.198 1.00 68.31 98 VAL A C 1
ATOM 789 O O . VAL A 1 98 ? 12.402 5.857 -0.085 1.00 68.31 98 VAL A O 1
ATOM 792 N N . SER A 1 99 ? 13.289 7.356 -1.496 1.00 70.69 99 SER A N 1
ATOM 793 C CA . SER A 1 99 ? 13.330 8.443 -0.512 1.00 70.69 99 SER A CA 1
ATOM 794 C C . SER A 1 99 ? 11.934 8.847 -0.036 1.00 70.69 99 SER A C 1
ATOM 796 O O . SER A 1 99 ? 11.731 9.027 1.163 1.00 70.69 99 SER A O 1
ATOM 798 N N . ALA A 1 100 ? 10.947 8.895 -0.936 1.00 70.31 100 ALA A N 1
ATOM 799 C CA . ALA A 1 100 ? 9.561 9.152 -0.552 1.00 70.31 100 ALA A CA 1
ATOM 800 C C . ALA A 1 100 ? 8.996 8.054 0.366 1.00 70.31 100 ALA A C 1
ATOM 802 O O . ALA A 1 100 ? 8.294 8.368 1.321 1.00 70.31 100 ALA A O 1
ATOM 803 N N . LEU A 1 101 ? 9.296 6.779 0.099 1.00 77.69 101 LEU A N 1
ATOM 804 C CA . LEU A 1 101 ? 8.859 5.660 0.942 1.00 77.69 101 LEU A CA 1
ATOM 805 C C . LEU A 1 101 ? 9.528 5.676 2.324 1.00 77.69 101 LEU A C 1
ATOM 807 O O . LEU A 1 101 ? 8.854 5.416 3.315 1.00 77.69 101 LEU A O 1
ATOM 811 N N . LYS A 1 102 ? 10.819 6.031 2.403 1.00 81.06 102 LYS A N 1
ATOM 812 C CA . LYS A 1 102 ? 11.545 6.183 3.678 1.00 81.06 102 LYS A CA 1
ATOM 813 C C . LYS A 1 102 ? 10.925 7.247 4.585 1.00 81.06 102 LYS A C 1
ATOM 815 O O . LYS A 1 102 ? 10.839 7.028 5.785 1.00 81.06 102 LYS A O 1
ATOM 820 N N . MET A 1 103 ? 10.435 8.360 4.033 1.00 82.94 103 MET A N 1
ATOM 821 C CA . MET A 1 103 ? 9.741 9.378 4.838 1.00 82.94 103 MET A CA 1
ATOM 822 C C . MET A 1 103 ? 8.486 8.822 5.527 1.00 82.94 103 MET A C 1
ATOM 824 O O . MET A 1 103 ? 8.327 9.007 6.728 1.00 82.94 103 MET A O 1
ATOM 828 N N . TYR A 1 104 ? 7.629 8.097 4.796 1.00 77.94 104 TYR A N 1
ATOM 829 C CA . TYR A 1 104 ? 6.427 7.484 5.384 1.00 77.94 104 TYR A CA 1
ATOM 830 C C . TYR A 1 104 ? 6.765 6.381 6.392 1.00 77.94 104 TYR A C 1
ATOM 832 O O . TYR A 1 104 ? 6.039 6.196 7.363 1.00 77.94 104 TYR A O 1
ATOM 840 N N . GLU A 1 105 ? 7.856 5.644 6.173 1.00 84.56 105 GLU A N 1
ATOM 841 C CA . GLU A 1 105 ? 8.338 4.647 7.130 1.00 84.56 105 GLU A CA 1
ATOM 842 C C . GLU A 1 105 ? 8.687 5.288 8.477 1.00 84.56 105 GLU A C 1
ATOM 844 O O . GLU A 1 105 ? 8.259 4.802 9.522 1.00 84.56 105 GLU A O 1
ATOM 849 N N . GLU A 1 106 ? 9.434 6.395 8.445 1.00 86.69 106 GLU A N 1
ATOM 850 C CA . GLU A 1 106 ? 9.801 7.146 9.642 1.00 86.69 106 GLU A CA 1
ATOM 851 C C . GLU A 1 106 ? 8.559 7.721 10.328 1.00 86.69 106 GLU A C 1
ATOM 853 O O . GLU A 1 106 ? 8.371 7.479 11.515 1.00 86.69 106 GLU A O 1
ATOM 858 N N . GLU A 1 107 ? 7.653 8.374 9.591 1.00 82.12 107 GLU A N 1
ATOM 859 C CA . GLU A 1 107 ? 6.391 8.892 10.148 1.00 82.12 107 GLU A CA 1
ATOM 860 C C . GLU A 1 107 ? 5.580 7.805 10.870 1.00 82.12 107 GLU A C 1
ATOM 862 O O . GLU A 1 107 ? 5.093 8.029 11.978 1.00 82.12 107 GLU A O 1
ATOM 867 N N . LEU A 1 108 ? 5.485 6.604 10.291 1.00 81.56 108 LEU A N 1
ATOM 868 C CA . LEU A 1 108 ? 4.773 5.481 10.900 1.00 81.56 108 LEU A CA 1
ATOM 869 C C . LEU A 1 108 ? 5.472 4.933 12.152 1.00 81.56 108 LEU A C 1
ATOM 871 O O . LEU A 1 108 ? 4.790 4.440 13.050 1.00 81.56 108 LEU A O 1
ATOM 875 N N . LYS A 1 109 ? 6.806 5.000 12.253 1.00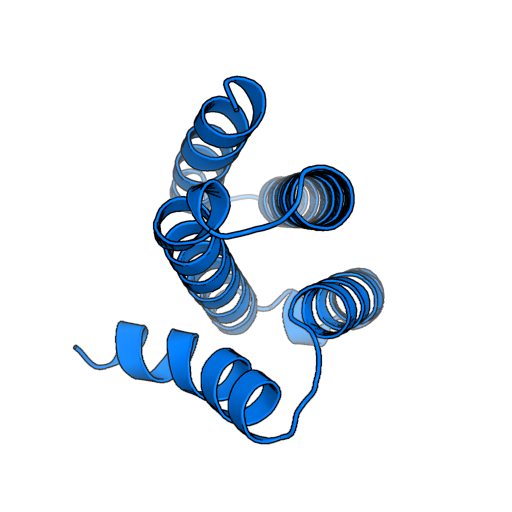 81.88 109 LYS A N 1
ATOM 876 C CA . LYS A 1 109 ? 7.541 4.540 13.447 1.00 81.88 109 LYS A CA 1
ATOM 877 C C . LYS A 1 109 ? 7.215 5.369 14.694 1.00 81.88 109 LYS A C 1
ATOM 879 O O . LYS A 1 109 ? 7.219 4.794 15.780 1.00 81.88 109 LYS A O 1
ATOM 884 N N . PHE A 1 110 ? 6.882 6.655 14.543 1.00 78.94 110 PHE A N 1
ATOM 885 C CA . PHE A 1 110 ? 6.597 7.587 15.650 1.00 78.94 110 PHE A CA 1
ATOM 886 C C . PHE A 1 110 ? 5.157 7.548 16.198 1.00 78.94 110 PHE A C 1
ATOM 888 O O . PHE A 1 110 ? 4.842 8.292 17.127 1.00 78.94 110 PHE A O 1
ATOM 895 N N . ILE A 1 111 ? 4.295 6.697 15.637 1.00 67.75 111 ILE A N 1
ATOM 896 C CA . ILE A 1 111 ? 2.874 6.522 16.004 1.00 67.75 111 ILE A CA 1
ATOM 897 C C . ILE A 1 111 ? 2.677 5.345 16.947 1.00 6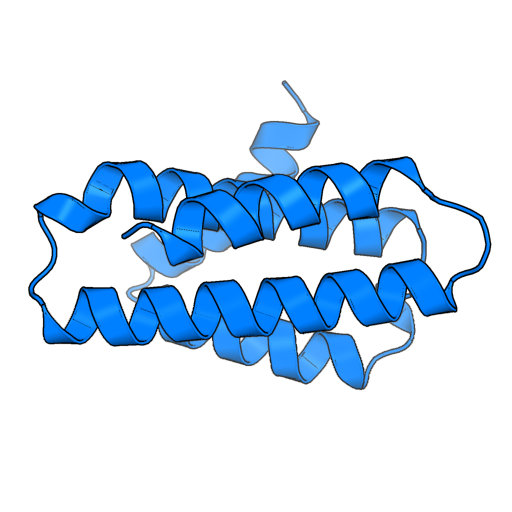7.75 111 ILE A C 1
ATOM 899 O O . ILE A 1 111 ? 1.863 5.440 17.888 1.00 67.75 111 ILE A O 1
#

Organism: NCBI:txid227884

Foldseek 3Di:
DVLLCLLVVVVVVCVVVVNDPLNVLVVCLVCCVPDCVCLPPVNLSSVLSNLVVSLVVLVVCVVVDDPVVNVSNLVSSLSSLVSSLVSVVVSPDDPVSNVVSVVSNVVSVVD

pLDDT: mean 81.19, std 8.99, range [49.81, 90.75]

Sequence (111 aa):
MSEQIAASWLPMICKDSGISLAALLHHIQAEFRQDPFWRSPRQLQYIINMAKFIFKDFMNDQNKMNHSDRSVLKEKCLSLISALQLNVEEMHGISSPVSALKMYEEELKFI